Protein AF-A0A0Q9H4R5-F1 (afdb_monomer)

Solvent-accessible surface area (backbone atoms only — not comparable to full-atom values): 4102 Å² total; per-residue (Å²): 138,84,82,87,80,78,76,76,76,74,67,82,71,80,58,80,49,89,47,73,69,51,46,55,51,49,54,56,50,45,64,62,37,70,85,64,40,81,91,43,76,52,32,57,52,40,54,35,46,54,53,25,52,53,52,40,50,54,59,60,61,69,70,76,123

Secondary structure (DSSP, 8-state):
------------------SHHHHHHHHHHHHHHTTT-SSSHHHHHHHHHHHHHHHHHHHHHTT--

Structure (mmCIF, N/CA/C/O backbone):
data_AF-A0A0Q9H4R5-F1
#
_entry.id   AF-A0A0Q9H4R5-F1
#
loop_
_atom_site.group_PDB
_atom_site.id
_atom_site.type_symbol
_atom_site.label_atom_id
_atom_site.label_alt_id
_atom_site.label_comp_id
_atom_site.label_asym_id
_atom_site.label_entity_id
_atom_site.label_seq_id
_atom_site.pdbx_PDB_ins_code
_atom_site.Cartn_x
_atom_site.Cartn_y
_atom_site.Cartn_z
_atom_site.occupancy
_atom_site.B_iso_or_equiv
_atom_site.auth_seq_id
_atom_site.auth_comp_id
_atom_site.auth_asym_id
_atom_site.auth_atom_id
_atom_site.pdbx_PDB_model_num
ATOM 1 N N . MET A 1 1 ? 14.325 -40.189 -11.036 1.00 50.41 1 MET A N 1
ATOM 2 C CA . MET A 1 1 ? 14.975 -38.887 -11.286 1.00 50.41 1 MET A CA 1
ATOM 3 C C . MET A 1 1 ? 14.617 -37.988 -10.122 1.00 50.41 1 MET A C 1
ATOM 5 O O . MET A 1 1 ? 13.444 -37.887 -9.787 1.00 50.41 1 MET A O 1
ATOM 9 N N . LEU A 1 2 ? 15.640 -37.522 -9.414 1.00 54.50 2 LEU A N 1
ATOM 10 C CA . LEU A 1 2 ? 15.547 -36.803 -8.150 1.00 54.50 2 LEU A CA 1
ATOM 11 C C . LEU A 1 2 ? 15.461 -35.299 -8.449 1.00 54.50 2 LEU A C 1
ATOM 13 O O . LEU A 1 2 ? 16.241 -34.817 -9.259 1.00 54.50 2 LEU A O 1
ATOM 17 N N . GLN A 1 3 ? 14.555 -34.618 -7.744 1.00 53.31 3 GLN A N 1
ATOM 18 C CA . GLN A 1 3 ? 14.559 -33.179 -7.452 1.00 53.31 3 GLN A CA 1
ATOM 19 C C . GLN A 1 3 ? 14.446 -32.204 -8.635 1.00 53.31 3 GLN A C 1
ATOM 21 O O . GLN A 1 3 ? 15.434 -31.802 -9.228 1.00 53.31 3 GLN A O 1
ATOM 26 N N . ASP A 1 4 ? 13.235 -31.677 -8.816 1.00 47.44 4 ASP A N 1
ATOM 27 C CA . ASP A 1 4 ? 13.067 -30.252 -9.109 1.00 47.44 4 ASP A CA 1
ATOM 28 C C . ASP A 1 4 ? 12.070 -29.673 -8.096 1.00 47.44 4 ASP A C 1
ATOM 30 O O . ASP A 1 4 ? 10.904 -29.400 -8.363 1.00 47.44 4 ASP A O 1
ATOM 34 N N . ALA A 1 5 ? 12.520 -29.624 -6.841 1.00 49.34 5 ALA A N 1
ATOM 35 C CA . ALA A 1 5 ? 11.936 -28.740 -5.846 1.00 49.34 5 ALA A CA 1
ATOM 36 C C . ALA A 1 5 ? 12.714 -27.422 -5.911 1.00 49.34 5 ALA A C 1
ATOM 38 O O . ALA A 1 5 ? 13.367 -27.030 -4.942 1.00 49.34 5 ALA A O 1
ATOM 39 N N . GLY A 1 6 ? 12.678 -26.765 -7.074 1.00 45.44 6 GLY A N 1
ATOM 40 C CA . GLY A 1 6 ? 12.996 -25.352 -7.211 1.00 45.44 6 GLY A CA 1
ATOM 41 C C . GLY A 1 6 ? 11.958 -24.553 -6.435 1.00 45.44 6 GLY A C 1
ATOM 42 O O . GLY A 1 6 ? 10.997 -24.028 -6.987 1.00 45.44 6 GLY A O 1
ATOM 43 N N . HIS A 1 7 ? 12.104 -24.540 -5.111 1.00 46.62 7 HIS A N 1
ATOM 44 C CA . HIS A 1 7 ? 11.390 -23.652 -4.213 1.00 46.62 7 HIS A CA 1
ATOM 45 C C . HIS A 1 7 ? 11.918 -22.247 -4.518 1.00 46.62 7 HIS A C 1
ATOM 47 O O . HIS A 1 7 ? 12.772 -21.721 -3.804 1.00 46.62 7 HIS A O 1
ATOM 53 N N . ASP A 1 8 ? 11.434 -21.657 -5.612 1.00 46.31 8 ASP A N 1
ATOM 54 C CA . ASP A 1 8 ? 11.521 -20.232 -5.906 1.00 46.31 8 ASP A CA 1
ATOM 55 C C . ASP A 1 8 ? 10.690 -19.504 -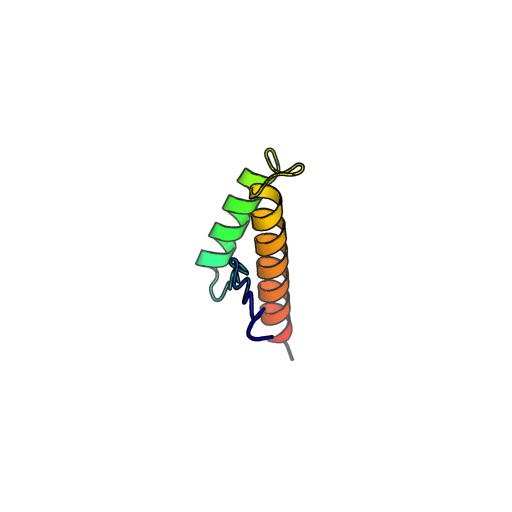4.845 1.00 46.31 8 ASP A C 1
ATOM 57 O O . ASP A 1 8 ? 9.622 -18.939 -5.068 1.00 46.31 8 ASP A O 1
ATOM 61 N N . ASN A 1 9 ? 11.227 -19.503 -3.628 1.00 45.94 9 ASN A N 1
ATOM 62 C CA .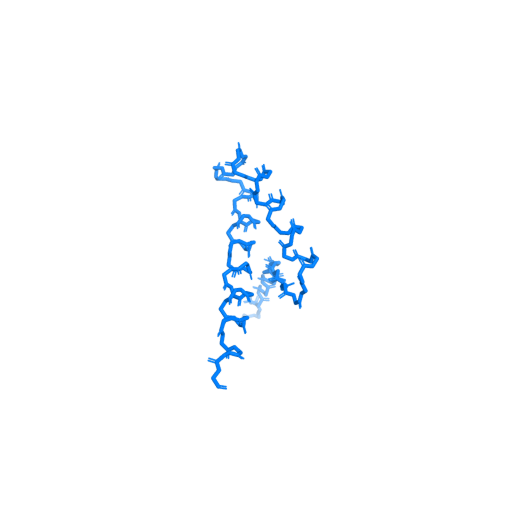 ASN A 1 9 ? 10.889 -18.610 -2.536 1.00 45.94 9 ASN A CA 1
ATOM 63 C C . ASN A 1 9 ? 11.466 -17.220 -2.857 1.00 45.94 9 ASN A C 1
ATOM 65 O O . ASN A 1 9 ? 12.041 -16.546 -2.003 1.00 45.94 9 ASN A O 1
ATOM 69 N N . ALA A 1 10 ? 11.380 -16.820 -4.130 1.00 44.91 10 ALA A N 1
ATOM 70 C CA . ALA A 1 10 ? 11.848 -15.563 -4.666 1.00 44.91 10 ALA A CA 1
ATOM 71 C C . ALA A 1 10 ? 10.891 -14.475 -4.179 1.00 44.91 10 ALA A C 1
ATOM 73 O O . ALA A 1 10 ? 9.993 -14.019 -4.883 1.00 44.91 10 ALA A O 1
ATOM 74 N N . SER A 1 11 ? 11.086 -14.110 -2.914 1.00 50.59 11 SER A N 1
ATOM 75 C CA . SER A 1 11 ? 10.693 -12.849 -2.307 1.00 50.59 11 SER A CA 1
ATOM 76 C C . SER A 1 11 ? 9.278 -12.414 -2.661 1.00 50.59 11 SER A C 1
ATOM 78 O O . SER A 1 11 ? 9.065 -11.378 -3.295 1.00 50.59 11 SER A O 1
ATOM 80 N N . LYS A 1 12 ? 8.278 -13.160 -2.182 1.00 52.56 12 LYS A N 1
ATOM 81 C CA . LYS A 1 12 ? 6.964 -12.555 -1.967 1.00 52.56 12 LYS A CA 1
ATOM 82 C C . LYS A 1 12 ? 7.171 -11.470 -0.912 1.00 52.56 12 LYS A C 1
ATOM 84 O O . LYS A 1 12 ? 7.210 -11.761 0.279 1.00 52.56 12 LYS A O 1
ATOM 89 N N . VAL A 1 13 ? 7.391 -10.231 -1.348 1.00 61.31 13 VAL A N 1
ATOM 90 C CA . VAL A 1 13 ? 7.508 -9.078 -0.454 1.00 61.31 13 VAL A CA 1
ATOM 91 C C . VAL A 1 13 ? 6.130 -8.879 0.171 1.00 61.31 13 VAL A C 1
ATOM 93 O O . VAL A 1 13 ? 5.245 -8.251 -0.407 1.00 61.31 13 VAL A O 1
ATOM 96 N N . ILE A 1 14 ? 5.907 -9.502 1.327 1.00 67.19 14 ILE A N 1
ATOM 97 C CA . ILE A 1 14 ? 4.686 -9.323 2.105 1.00 67.19 14 ILE A CA 1
ATOM 98 C C . ILE A 1 14 ? 4.866 -8.025 2.884 1.00 67.19 14 ILE A C 1
ATOM 100 O O . ILE A 1 14 ? 5.509 -7.994 3.930 1.00 67.19 14 ILE A O 1
ATOM 104 N N . ILE A 1 15 ? 4.312 -6.938 2.354 1.00 81.75 15 ILE A N 1
ATOM 105 C CA . ILE A 1 15 ? 4.264 -5.662 3.064 1.00 81.75 15 ILE A CA 1
ATOM 106 C C . ILE A 1 15 ? 3.056 -5.703 3.996 1.00 81.75 15 ILE A C 1
ATOM 108 O O . ILE A 1 15 ? 1.913 -5.796 3.549 1.00 81.75 15 ILE A O 1
ATOM 112 N N . GLN A 1 16 ? 3.307 -5.663 5.301 1.00 88.06 16 GLN A N 1
ATOM 113 C CA . GLN A 1 16 ? 2.264 -5.609 6.318 1.00 88.06 16 GLN A CA 1
ATOM 114 C C . GLN A 1 16 ? 2.278 -4.232 6.984 1.00 88.06 16 GLN A C 1
ATOM 116 O O . GLN A 1 16 ? 3.308 -3.784 7.481 1.00 88.06 16 GLN A O 1
ATOM 121 N N . ILE A 1 17 ? 1.122 -3.566 6.998 1.00 92.06 17 ILE A N 1
ATOM 122 C CA . ILE A 1 17 ? 0.921 -2.275 7.661 1.00 92.06 17 ILE A CA 1
ATOM 123 C C . ILE A 1 17 ? 0.059 -2.530 8.895 1.00 92.06 17 ILE A C 1
ATOM 125 O O . ILE A 1 17 ? -1.092 -2.943 8.771 1.00 92.06 17 ILE A O 1
ATOM 129 N N . THR A 1 18 ? 0.613 -2.303 10.085 1.00 91.56 18 THR A N 1
ATOM 130 C CA . THR A 1 18 ? -0.088 -2.500 11.369 1.00 91.56 18 THR A CA 1
ATOM 131 C C . THR A 1 18 ? -0.270 -1.206 12.153 1.00 91.56 18 THR A C 1
ATOM 133 O O . THR A 1 18 ? -0.993 -1.184 13.144 1.00 91.56 18 THR A O 1
ATOM 136 N N . SER A 1 19 ? 0.351 -0.108 11.717 1.00 92.31 19 SER A N 1
ATOM 137 C CA . SER A 1 19 ? 0.296 1.180 12.410 1.00 92.31 19 SER A CA 1
ATOM 138 C C . SER A 1 19 ? 0.051 2.353 11.467 1.00 92.31 19 SER A C 1
ATOM 140 O O . SER A 1 19 ? 0.408 2.333 10.288 1.00 92.31 19 SER A O 1
ATOM 142 N N . THR A 1 20 ? -0.484 3.441 12.024 1.00 93.00 20 THR A N 1
ATOM 143 C CA . THR A 1 20 ? -0.697 4.701 11.298 1.00 93.00 20 THR A CA 1
ATOM 144 C C . THR A 1 20 ? 0.612 5.291 10.762 1.00 93.00 20 THR A C 1
ATOM 146 O O . THR A 1 20 ? 0.623 5.917 9.704 1.00 93.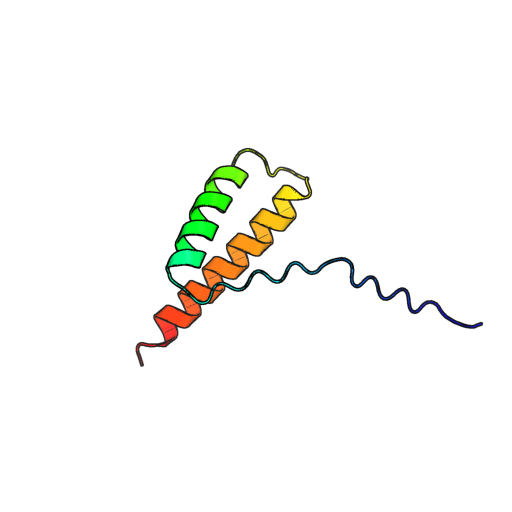00 20 THR A O 1
ATOM 149 N N . ALA A 1 21 ? 1.734 5.099 11.466 1.00 93.19 21 ALA A N 1
ATOM 150 C CA . ALA A 1 21 ? 3.042 5.567 11.008 1.00 93.19 21 ALA A CA 1
ATOM 151 C C . ALA A 1 21 ? 3.496 4.825 9.740 1.00 93.19 21 ALA A C 1
ATOM 153 O O . ALA A 1 21 ? 3.872 5.470 8.762 1.00 93.19 21 ALA A O 1
ATOM 154 N N . GLN A 1 22 ? 3.372 3.494 9.728 1.00 92.50 22 GLN A N 1
ATOM 155 C CA . GLN A 1 22 ? 3.671 2.666 8.556 1.00 92.50 22 GLN A CA 1
ATOM 156 C C . GLN A 1 22 ? 2.734 2.976 7.386 1.00 92.50 22 GLN A C 1
ATOM 158 O O . GLN A 1 22 ? 3.178 3.034 6.245 1.00 92.50 22 GLN A O 1
ATOM 163 N N . PHE A 1 23 ? 1.457 3.253 7.662 1.00 93.12 23 PHE A N 1
ATOM 164 C CA . PHE A 1 23 ? 0.507 3.684 6.639 1.00 93.12 23 PHE A CA 1
ATOM 165 C C . PHE A 1 23 ? 0.954 4.985 5.957 1.00 93.12 23 PHE A C 1
ATOM 167 O O . PHE A 1 23 ? 1.008 5.058 4.732 1.00 93.12 23 PHE A O 1
ATOM 174 N N . ARG A 1 24 ? 1.361 6.002 6.734 1.00 95.00 24 ARG A N 1
ATOM 175 C CA . ARG A 1 24 ? 1.891 7.260 6.173 1.00 95.00 24 ARG A CA 1
ATOM 176 C C . ARG A 1 24 ? 3.158 7.042 5.344 1.00 95.00 24 ARG A C 1
ATOM 178 O O . ARG A 1 24 ? 3.299 7.655 4.289 1.00 95.00 24 ARG A O 1
ATOM 185 N N . GLN A 1 25 ? 4.057 6.170 5.799 1.00 94.31 25 GLN A N 1
ATOM 186 C CA . GLN A 1 25 ? 5.264 5.809 5.049 1.00 94.31 25 GLN A CA 1
ATOM 187 C C . GLN A 1 25 ? 4.924 5.110 3.726 1.00 94.31 25 GLN A C 1
ATOM 189 O O . GLN A 1 25 ? 5.487 5.466 2.692 1.00 94.31 25 GLN A O 1
ATOM 194 N N . ALA A 1 26 ? 3.964 4.181 3.735 1.00 93.00 26 ALA A N 1
ATOM 195 C CA . ALA A 1 26 ? 3.496 3.499 2.532 1.00 93.00 26 ALA A CA 1
ATOM 196 C C . ALA A 1 26 ? 2.905 4.482 1.509 1.00 93.00 26 ALA A C 1
ATOM 198 O O . ALA A 1 26 ? 3.244 4.411 0.330 1.00 93.00 26 ALA A O 1
ATOM 199 N N . LEU A 1 27 ? 2.105 5.458 1.955 1.00 93.88 27 LEU A N 1
ATOM 200 C CA . LEU A 1 27 ? 1.566 6.505 1.078 1.00 93.88 27 LEU A CA 1
ATOM 201 C C . LEU A 1 27 ? 2.663 7.388 0.468 1.00 93.88 27 LEU A C 1
ATOM 203 O O . LEU A 1 27 ? 2.618 7.695 -0.722 1.00 93.88 27 LEU A O 1
ATOM 207 N N . ALA A 1 28 ? 3.659 7.788 1.262 1.00 93.50 28 ALA A N 1
ATOM 208 C CA . ALA A 1 28 ? 4.787 8.568 0.757 1.00 93.50 28 ALA A CA 1
ATOM 209 C C . ALA A 1 28 ? 5.581 7.787 -0.302 1.00 93.50 28 ALA A C 1
ATOM 211 O O . ALA A 1 28 ? 5.966 8.344 -1.331 1.00 93.50 28 ALA A O 1
ATOM 212 N N . ARG A 1 29 ? 5.775 6.481 -0.080 1.00 91.56 29 ARG A N 1
ATOM 213 C CA . ARG A 1 29 ? 6.461 5.604 -1.030 1.00 91.56 29 ARG A CA 1
ATOM 214 C C . ARG A 1 29 ? 5.655 5.397 -2.312 1.00 91.56 29 ARG A C 1
ATOM 216 O O . ARG A 1 29 ? 6.235 5.468 -3.388 1.00 91.56 29 ARG A O 1
ATOM 223 N N . LEU A 1 30 ? 4.338 5.222 -2.223 1.00 90.69 30 LEU A N 1
ATOM 224 C CA . LEU A 1 30 ? 3.467 5.113 -3.399 1.00 90.69 30 LEU A CA 1
ATOM 225 C C . LEU A 1 30 ? 3.541 6.353 -4.295 1.00 90.69 30 LEU A C 1
ATOM 227 O O . LEU A 1 30 ? 3.710 6.208 -5.502 1.00 90.69 30 LEU A O 1
ATOM 231 N N . ARG A 1 31 ? 3.528 7.559 -3.713 1.00 89.88 31 ARG A N 1
ATOM 232 C CA . ARG A 1 31 ? 3.703 8.817 -4.469 1.00 89.88 31 ARG A CA 1
ATOM 233 C C . ARG A 1 31 ? 5.046 8.895 -5.191 1.00 89.88 31 ARG A C 1
ATOM 235 O O . ARG A 1 31 ? 5.130 9.407 -6.299 1.00 89.88 31 ARG A O 1
ATOM 242 N N . PHE A 1 32 ? 6.107 8.382 -4.571 1.00 87.38 32 PHE A N 1
ATOM 243 C CA . PHE A 1 32 ? 7.408 8.288 -5.230 1.00 87.38 32 PHE A CA 1
ATOM 244 C C . PHE A 1 32 ? 7.376 7.303 -6.411 1.00 87.38 32 PHE A C 1
ATOM 246 O O . PHE A 1 32 ? 7.963 7.568 -7.455 1.00 87.38 32 PHE A O 1
ATOM 253 N N . LEU A 1 33 ? 6.666 6.181 -6.261 1.00 86.19 33 LEU A N 1
ATOM 254 C CA . LEU A 1 33 ? 6.572 5.129 -7.276 1.00 86.19 33 LEU A CA 1
ATOM 255 C C . LEU A 1 33 ? 5.599 5.456 -8.423 1.00 86.19 33 LEU A C 1
ATOM 257 O O . LEU A 1 33 ? 5.720 4.851 -9.489 1.00 86.19 33 LEU A O 1
ATOM 261 N N . GLU A 1 34 ? 4.672 6.405 -8.247 1.00 79.62 34 GLU A N 1
ATOM 262 C CA . GLU A 1 34 ? 3.690 6.811 -9.269 1.00 79.62 34 GLU A CA 1
ATOM 263 C C . GLU A 1 34 ? 4.335 7.180 -10.608 1.00 79.62 3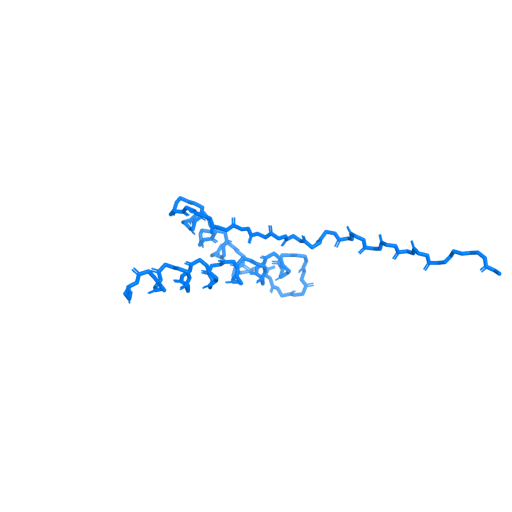4 GLU A C 1
ATOM 265 O O . GLU A 1 34 ? 3.807 6.819 -11.658 1.00 79.62 34 GLU A O 1
ATOM 270 N N . ASN A 1 35 ? 5.510 7.812 -10.568 1.00 70.81 35 ASN A N 1
ATOM 271 C CA . ASN A 1 35 ? 6.201 8.326 -11.750 1.00 70.81 35 ASN A CA 1
ATOM 272 C C . ASN A 1 35 ? 7.259 7.368 -12.330 1.00 70.81 35 ASN A C 1
ATOM 274 O O . ASN A 1 35 ? 7.898 7.698 -13.326 1.00 70.81 35 ASN A O 1
ATOM 278 N N . SER A 1 36 ? 7.505 6.207 -11.710 1.00 67.06 36 SER A N 1
ATOM 279 C CA . SER A 1 36 ? 8.673 5.356 -12.028 1.00 67.06 36 SER A CA 1
ATOM 280 C C . SER A 1 36 ? 8.337 3.890 -12.335 1.00 67.06 36 SER A C 1
ATOM 282 O O . SER A 1 36 ? 9.238 3.077 -12.553 1.00 67.06 36 SER A O 1
ATOM 284 N N . ALA A 1 37 ? 7.054 3.526 -12.349 1.00 60.19 37 ALA A N 1
ATOM 285 C CA . ALA A 1 37 ? 6.607 2.137 -12.298 1.00 60.19 37 ALA A CA 1
ATOM 286 C C . ALA A 1 37 ? 5.826 1.699 -13.550 1.00 60.19 37 ALA A C 1
ATOM 288 O O . ALA A 1 37 ? 4.668 1.302 -13.458 1.00 60.19 37 ALA A O 1
ATOM 289 N N . THR A 1 38 ? 6.470 1.705 -14.715 1.00 56.91 38 THR A N 1
ATOM 290 C CA . THR A 1 38 ? 5.929 1.065 -15.925 1.00 56.91 38 THR A CA 1
ATOM 291 C C . THR A 1 38 ? 6.884 -0.071 -16.302 1.00 56.91 38 THR A C 1
ATOM 293 O O . THR A 1 38 ? 7.943 0.166 -16.868 1.00 56.91 38 THR A O 1
ATOM 296 N N . ASN A 1 39 ? 6.553 -1.310 -15.917 1.00 57.91 39 ASN A N 1
ATOM 297 C CA . ASN A 1 39 ? 7.292 -2.552 -16.232 1.00 57.91 39 ASN A CA 1
ATOM 298 C C . ASN A 1 39 ? 8.660 -2.784 -15.544 1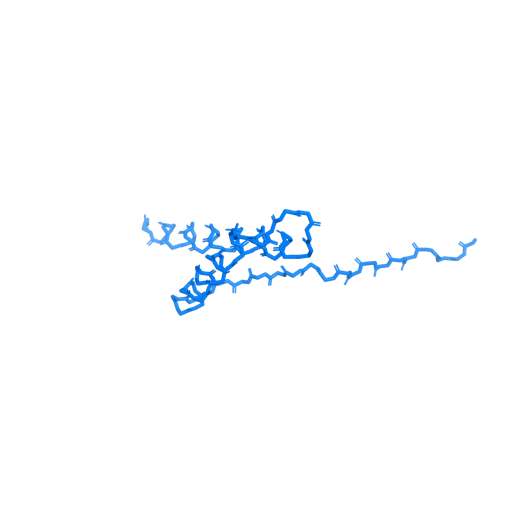.00 57.91 39 ASN A C 1
ATOM 300 O O . ASN A 1 39 ? 9.519 -3.469 -16.096 1.00 57.91 39 ASN A O 1
ATOM 304 N N . SER A 1 40 ? 8.873 -2.279 -14.324 1.00 66.25 40 SER A N 1
ATOM 305 C CA . SER A 1 40 ? 10.097 -2.528 -13.536 1.00 66.25 40 SER A CA 1
ATOM 306 C C . SER A 1 40 ? 9.804 -3.205 -12.187 1.00 66.25 40 SER A C 1
ATOM 308 O O . SER A 1 40 ? 8.651 -3.314 -11.766 1.00 66.25 40 SER A O 1
ATOM 310 N N . THR A 1 41 ? 10.839 -3.646 -11.459 1.00 73.12 41 THR A N 1
ATOM 311 C CA . THR A 1 41 ? 10.713 -4.152 -10.072 1.00 73.12 41 THR A CA 1
ATOM 312 C C . THR A 1 41 ? 9.989 -3.159 -9.146 1.00 73.12 41 THR A C 1
ATOM 314 O O . THR A 1 41 ? 9.300 -3.584 -8.220 1.00 73.12 41 THR A O 1
ATOM 317 N N . LEU A 1 42 ? 10.030 -1.860 -9.462 1.00 81.62 42 LEU A N 1
ATOM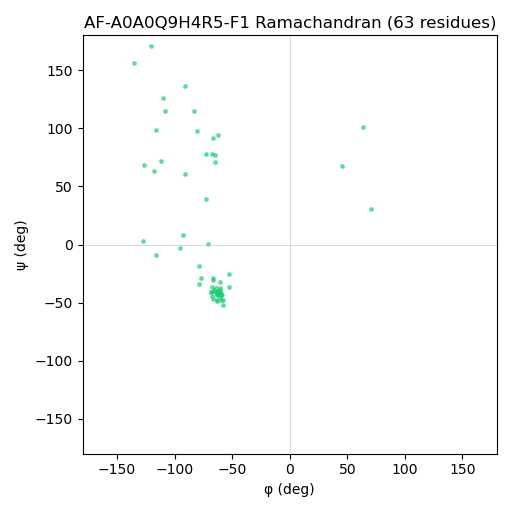 318 C CA . LEU A 1 42 ? 9.276 -0.806 -8.775 1.00 81.62 42 LEU A CA 1
ATOM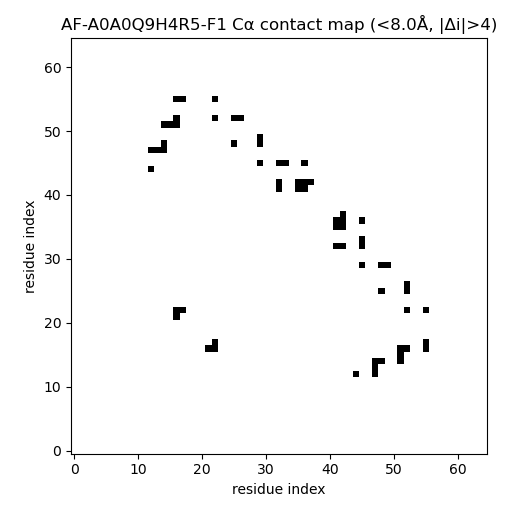 319 C C . LEU A 1 42 ? 7.754 -0.930 -8.969 1.00 81.62 42 LEU A C 1
ATOM 321 O O . LEU A 1 42 ? 6.993 -0.572 -8.077 1.00 81.62 42 LEU A O 1
ATOM 325 N N . GLY A 1 43 ? 7.295 -1.493 -10.091 1.00 81.88 43 GLY A N 1
ATOM 326 C CA . GLY A 1 43 ? 5.881 -1.814 -10.311 1.00 81.88 43 GLY A CA 1
ATOM 327 C C . GLY A 1 43 ? 5.372 -2.923 -9.393 1.00 81.88 43 GLY A C 1
ATOM 328 O O . GLY A 1 43 ? 4.258 -2.837 -8.883 1.00 81.88 43 GLY A O 1
ATOM 329 N N . ARG A 1 44 ? 6.211 -3.927 -9.101 1.00 83.94 44 ARG A N 1
ATOM 330 C CA . ARG A 1 44 ? 5.877 -4.975 -8.121 1.00 83.94 44 ARG A CA 1
ATOM 331 C C . ARG A 1 44 ? 5.822 -4.421 -6.700 1.00 83.94 44 ARG A C 1
ATOM 333 O O . ARG A 1 44 ? 4.907 -4.761 -5.956 1.00 83.94 44 ARG A O 1
ATOM 340 N N . GLU A 1 45 ? 6.758 -3.540 -6.345 1.00 86.56 45 GLU A N 1
ATOM 341 C CA . GLU A 1 45 ? 6.738 -2.828 -5.060 1.00 86.56 45 GLU A CA 1
ATOM 342 C C . GLU A 1 45 ? 5.469 -1.977 -4.915 1.00 86.56 45 GLU A C 1
ATOM 344 O O . GLU A 1 45 ? 4.793 -2.046 -3.888 1.00 86.56 45 GLU A O 1
ATOM 349 N N . ARG A 1 46 ? 5.103 -1.233 -5.965 1.00 88.81 46 ARG A N 1
ATOM 350 C CA . ARG A 1 46 ? 3.877 -0.430 -6.001 1.00 88.81 46 ARG A CA 1
ATOM 351 C C . ARG A 1 46 ? 2.635 -1.291 -5.776 1.00 88.81 46 ARG A C 1
ATOM 353 O O . ARG A 1 46 ? 1.865 -0.996 -4.869 1.00 88.81 46 ARG A O 1
ATOM 360 N N . ALA A 1 47 ? 2.477 -2.377 -6.533 1.00 88.31 47 ALA A N 1
ATOM 361 C CA . ALA A 1 47 ? 1.330 -3.274 -6.393 1.00 88.31 47 ALA A CA 1
ATOM 362 C C . ALA A 1 47 ? 1.245 -3.899 -4.985 1.00 88.31 47 ALA A C 1
ATOM 364 O O . ALA A 1 47 ? 0.162 -4.007 -4.407 1.00 88.31 47 ALA A O 1
ATOM 365 N N . ALA A 1 48 ? 2.387 -4.274 -4.398 1.00 89.31 48 ALA A N 1
ATOM 366 C CA . ALA A 1 48 ? 2.438 -4.800 -3.035 1.00 89.31 48 ALA A CA 1
ATOM 367 C C . ALA A 1 48 ? 2.039 -3.745 -1.986 1.00 89.31 48 ALA A C 1
ATOM 369 O O . ALA A 1 48 ? 1.314 -4.063 -1.040 1.00 89.31 48 ALA A O 1
ATOM 370 N N . LEU A 1 49 ? 2.478 -2.493 -2.158 1.00 91.62 49 LEU A N 1
ATOM 371 C CA . LEU A 1 49 ? 2.116 -1.377 -1.282 1.00 91.62 49 LEU A CA 1
ATOM 372 C C . LEU A 1 49 ? 0.632 -1.016 -1.393 1.00 91.62 49 LEU A C 1
ATOM 374 O O . LEU A 1 49 ? -0.012 -0.838 -0.362 1.00 91.62 49 LEU A O 1
ATOM 378 N N . GLU A 1 50 ? 0.080 -0.953 -2.607 1.00 92.50 50 GLU A N 1
ATOM 379 C CA . GLU A 1 50 ? -1.350 -0.700 -2.836 1.00 92.50 50 GLU A CA 1
ATOM 380 C C . GLU A 1 50 ? -2.203 -1.758 -2.123 1.00 92.50 50 GLU A C 1
ATOM 382 O O . GLU A 1 50 ? -3.091 -1.415 -1.340 1.00 92.50 50 GLU A O 1
ATOM 387 N N . LEU A 1 51 ? -1.858 -3.043 -2.276 1.00 91.81 51 LEU A N 1
ATOM 388 C CA . LEU A 1 51 ? -2.555 -4.133 -1.592 1.00 91.81 51 LEU A CA 1
ATOM 389 C C . LEU A 1 51 ? -2.455 -4.028 -0.060 1.00 91.81 51 LEU A C 1
ATOM 391 O O . LEU A 1 51 ? -3.442 -4.248 0.647 1.00 91.81 51 LEU A O 1
ATOM 395 N N . ALA A 1 52 ? -1.276 -3.696 0.472 1.00 91.19 52 ALA A N 1
ATOM 396 C CA . ALA A 1 52 ? -1.067 -3.545 1.912 1.00 91.19 52 ALA A CA 1
ATOM 397 C C . ALA A 1 52 ? -1.887 -2.384 2.501 1.00 91.19 52 ALA A C 1
ATOM 399 O O . ALA A 1 52 ? -2.478 -2.526 3.576 1.00 91.19 52 ALA A O 1
ATOM 400 N N . VAL 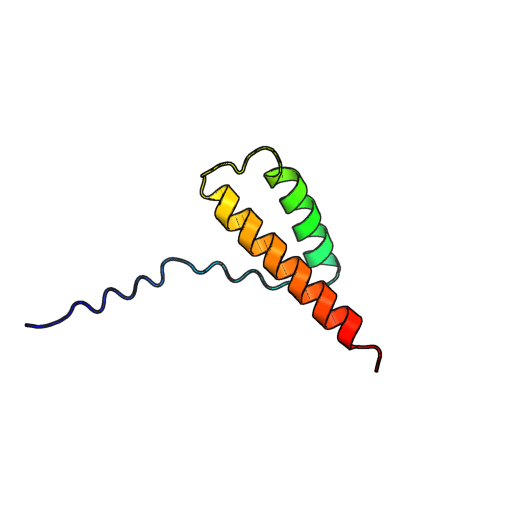A 1 53 ? -1.958 -1.260 1.782 1.00 93.62 53 VAL A N 1
ATOM 401 C CA . VAL A 1 53 ? -2.757 -0.077 2.137 1.00 93.62 53 VAL A CA 1
ATOM 402 C C . VAL A 1 53 ? -4.245 -0.426 2.152 1.00 93.62 53 VAL A C 1
ATOM 404 O O . VAL A 1 53 ? -4.912 -0.150 3.151 1.00 93.62 53 VAL A O 1
ATOM 407 N N . SER A 1 54 ? -4.757 -1.095 1.113 1.00 92.12 54 SER A N 1
ATOM 408 C CA . SER A 1 54 ? -6.160 -1.529 1.059 1.00 92.12 54 SER A CA 1
ATOM 409 C C . SER A 1 54 ? -6.525 -2.462 2.215 1.00 92.12 54 SER A C 1
ATOM 411 O O . SER A 1 54 ? -7.561 -2.271 2.849 1.00 92.12 54 SER A O 1
ATOM 413 N N . ARG A 1 55 ? -5.663 -3.437 2.546 1.00 90.94 55 ARG A N 1
ATOM 414 C CA . ARG A 1 55 ? -5.902 -4.345 3.685 1.00 90.94 55 ARG A CA 1
ATOM 415 C C . ARG A 1 55 ? -5.929 -3.601 5.018 1.00 90.94 55 ARG A C 1
ATOM 417 O O . ARG A 1 55 ? -6.797 -3.876 5.838 1.00 90.94 55 ARG A O 1
ATOM 424 N N . TYR A 1 56 ? -5.008 -2.662 5.236 1.00 91.31 56 TYR A N 1
ATOM 425 C CA . TYR A 1 56 ? -4.987 -1.860 6.461 1.00 91.31 56 TYR A CA 1
ATOM 426 C C . TYR A 1 56 ? -6.262 -1.021 6.629 1.00 91.31 56 TYR A C 1
ATOM 428 O O . TYR A 1 56 ? -6.820 -0.985 7.725 1.00 91.31 56 TYR A O 1
ATOM 436 N N . LEU A 1 57 ? -6.745 -0.390 5.552 1.00 90.94 57 LEU A N 1
ATOM 437 C CA . LEU A 1 57 ? -8.000 0.368 5.572 1.00 90.94 57 LEU A CA 1
ATOM 438 C C . LEU A 1 57 ? -9.202 -0.536 5.871 1.00 90.94 57 LEU A C 1
ATOM 440 O O . LEU A 1 57 ? -9.962 -0.235 6.786 1.00 90.94 57 LEU A O 1
ATOM 444 N N . ALA A 1 58 ? -9.308 -1.683 5.193 1.00 89.88 58 ALA A N 1
ATOM 445 C CA . ALA A 1 58 ? -10.394 -2.637 5.416 1.00 89.88 58 ALA A CA 1
ATOM 446 C C . ALA A 1 58 ? -10.435 -3.162 6.865 1.00 89.88 58 ALA A C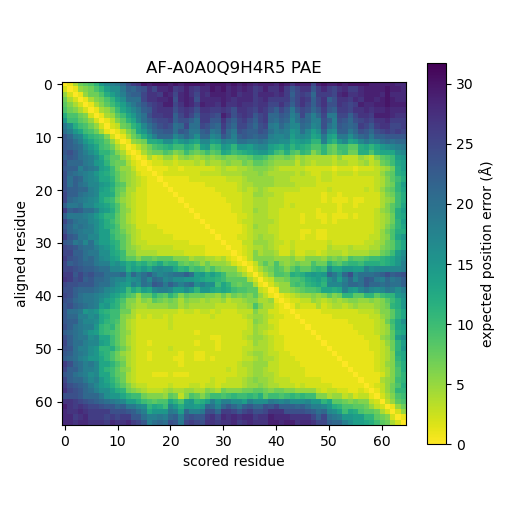 1
ATOM 448 O O . ALA A 1 58 ? -11.501 -3.229 7.473 1.00 89.88 58 ALA A O 1
ATOM 449 N N . CYS A 1 59 ? -9.278 -3.478 7.458 1.00 86.25 59 CYS A N 1
ATOM 450 C CA . CYS A 1 59 ? -9.203 -3.902 8.861 1.00 86.25 59 CYS A CA 1
ATOM 451 C C . CYS A 1 59 ? -9.572 -2.784 9.846 1.00 86.25 59 CYS A C 1
ATOM 453 O O . CYS A 1 59 ? -10.058 -3.065 10.939 1.00 86.25 59 CYS A O 1
ATOM 455 N N . ARG A 1 60 ? -9.316 -1.522 9.489 1.00 78.25 60 ARG A N 1
ATOM 456 C CA . ARG A 1 60 ? -9.629 -0.368 10.336 1.00 78.25 60 ARG A CA 1
ATOM 457 C C . ARG A 1 60 ? -11.110 0.013 10.273 1.00 78.25 60 ARG A C 1
ATOM 459 O O . ARG A 1 60 ? -11.651 0.444 11.285 1.00 78.25 60 ARG A O 1
ATOM 466 N N . GLU A 1 61 ? -11.755 -0.156 9.123 1.00 66.62 61 GLU A N 1
ATOM 467 C CA . GLU A 1 61 ? -13.199 0.071 8.959 1.00 66.62 61 GLU A CA 1
ATOM 468 C C . GLU A 1 61 ? -14.037 -1.087 9.529 1.00 66.62 61 GLU A C 1
ATOM 470 O O . GLU A 1 61 ? -15.113 -0.852 10.070 1.00 66.62 61 GLU A O 1
ATOM 475 N N . GLY A 1 62 ? -13.508 -2.317 9.536 1.00 58.75 62 GLY A N 1
ATOM 476 C CA . GLY A 1 62 ? -14.138 -3.485 10.170 1.00 58.75 62 GLY A CA 1
ATOM 477 C C . GLY A 1 62 ? -14.151 -3.492 11.709 1.00 58.75 62 GLY A C 1
ATOM 478 O O . GLY A 1 62 ? -14.637 -4.451 12.297 1.00 58.75 62 GLY A O 1
ATOM 479 N N . GLY A 1 63 ? -13.618 -2.453 12.366 1.00 49.41 63 GLY A N 1
ATOM 480 C CA . GLY A 1 63 ? -13.679 -2.251 13.823 1.00 49.41 63 GLY A CA 1
ATOM 481 C C . GLY A 1 63 ? -14.866 -1.401 14.299 1.00 49.41 63 GLY A C 1
ATOM 482 O O . GLY A 1 63 ? -14.899 -1.013 15.464 1.00 49.41 63 GLY A O 1
ATOM 483 N N . ALA A 1 64 ? -15.802 -1.078 13.403 1.00 46.16 64 ALA A N 1
ATOM 484 C CA . ALA A 1 64 ? -17.071 -0.427 13.710 1.00 46.16 64 ALA A CA 1
ATOM 485 C C . ALA A 1 64 ? -18.228 -1.413 13.475 1.00 46.16 64 ALA A C 1
ATOM 487 O O . ALA A 1 64 ? -18.961 -1.306 12.493 1.00 46.16 64 ALA A O 1
ATOM 488 N N . ALA A 1 65 ? -18.354 -2.400 14.359 1.00 41.22 65 ALA A N 1
ATOM 489 C CA . ALA A 1 65 ? -19.549 -3.225 14.519 1.00 41.22 65 ALA A CA 1
ATOM 490 C C . ALA A 1 65 ? -19.722 -3.558 16.002 1.00 41.22 65 ALA A C 1
ATOM 492 O O . ALA A 1 65 ? -18.711 -3.959 16.625 1.00 41.22 65 ALA A O 1
#

Mean predicted aligned error: 10.45 Å

Sequence (65 aa):
MLQDAGHDNASKVIIQITSTAQFRQALARLRFLENSATNSTLGRERAALELAVSRYLACREGGAA

Foldseek 3Di:
DDDPPVVCPVDPPQDADDDPVSLVVLVVLLVVLVVPADPDPSVVVNVNSVVNNVVNVVVVVVVPD

Radius of gyration: 15.9 Å; Cα contacts (8 Å, |Δi|>4): 32; chains: 1; bounding box: 35×48×31 Å

pLDDT: mean 75.75, std 18.15, range [41.22, 95.0]